Protein AF-A0A963AQR8-F1 (afdb_monomer)

Structure (mmCIF, N/CA/C/O backbone):
data_AF-A0A963AQR8-F1
#
_entry.id   AF-A0A963AQR8-F1
#
loop_
_atom_site.group_PDB
_atom_site.id
_atom_sit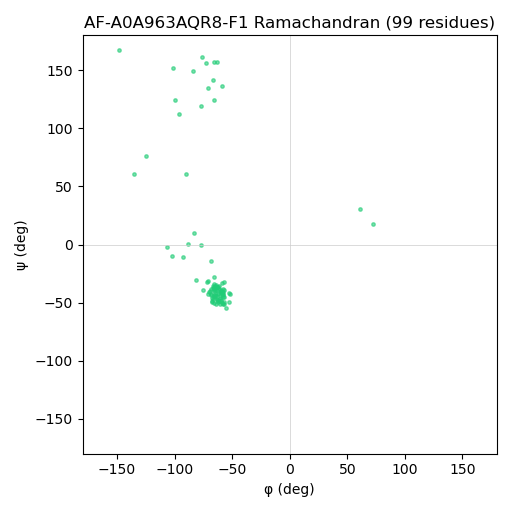e.type_symbol
_atom_site.label_atom_id
_atom_site.label_alt_id
_atom_site.label_comp_id
_atom_site.label_asym_id
_atom_site.label_entity_id
_atom_site.label_seq_id
_atom_site.pdbx_PDB_ins_code
_atom_site.Cartn_x
_atom_site.Cartn_y
_atom_site.Cartn_z
_atom_site.occupancy
_atom_site.B_iso_or_equiv
_atom_site.auth_seq_id
_atom_site.auth_comp_id
_atom_site.auth_asym_id
_atom_site.auth_atom_id
_atom_site.pdbx_PDB_model_num
ATOM 1 N N . MET A 1 1 ? 18.994 -6.536 -18.836 1.00 86.25 1 MET A N 1
ATOM 2 C CA . MET A 1 1 ? 18.210 -6.632 -20.088 1.00 86.25 1 MET A CA 1
ATOM 3 C C . MET A 1 1 ? 17.370 -5.377 -20.177 1.00 86.25 1 MET A C 1
ATOM 5 O O . MET A 1 1 ? 16.521 -5.208 -19.320 1.00 86.25 1 MET A O 1
ATOM 9 N N . LYS A 1 2 ? 17.569 -4.501 -21.164 1.00 93.69 2 LYS A N 1
ATOM 10 C CA . LYS A 1 2 ? 16.840 -3.225 -21.206 1.00 93.69 2 LYS A CA 1
ATOM 11 C C . LYS A 1 2 ? 15.330 -3.418 -21.415 1.00 93.69 2 LYS A C 1
ATOM 13 O O . LYS A 1 2 ? 14.918 -4.057 -22.383 1.00 93.69 2 LYS A O 1
ATOM 18 N N . GLY A 1 3 ? 14.520 -2.867 -20.510 1.00 93.75 3 GLY A N 1
ATOM 19 C CA . GLY A 1 3 ? 13.057 -2.929 -20.573 1.00 93.75 3 GLY A CA 1
ATOM 20 C C . GLY A 1 3 ? 12.431 -2.048 -21.658 1.00 93.75 3 GLY A C 1
ATOM 21 O O . GLY A 1 3 ? 13.003 -1.047 -22.089 1.00 93.75 3 GLY A O 1
ATOM 22 N N . SER A 1 4 ? 11.218 -2.414 -22.082 1.00 97.31 4 SER A N 1
ATOM 23 C CA . SER A 1 4 ? 10.384 -1.573 -22.948 1.00 97.31 4 SER A CA 1
ATOM 24 C C . SER A 1 4 ? 9.859 -0.361 -22.167 1.00 97.31 4 SER A C 1
ATOM 26 O O . SER A 1 4 ? 9.331 -0.565 -21.071 1.00 97.31 4 SER A O 1
ATOM 28 N N . PRO A 1 5 ? 9.907 0.868 -22.721 1.00 97.00 5 PRO A N 1
ATOM 29 C CA . PRO A 1 5 ? 9.395 2.062 -22.047 1.00 97.00 5 PRO A CA 1
ATOM 30 C C . PRO A 1 5 ? 7.952 1.915 -21.549 1.00 97.00 5 PRO A C 1
ATOM 32 O O . PRO A 1 5 ? 7.671 2.246 -20.406 1.00 97.00 5 PRO A O 1
ATOM 35 N N . ARG A 1 6 ? 7.066 1.321 -22.361 1.00 97.00 6 ARG A N 1
ATOM 36 C CA . ARG A 1 6 ? 5.656 1.101 -21.996 1.00 97.00 6 ARG A CA 1
ATOM 37 C C . ARG A 1 6 ? 5.493 0.160 -20.799 1.00 97.00 6 ARG A C 1
ATOM 39 O O . ARG A 1 6 ? 4.600 0.346 -19.985 1.00 97.00 6 ARG A O 1
ATOM 46 N N . VAL A 1 7 ? 6.342 -0.865 -20.700 1.00 96.88 7 VAL A N 1
ATOM 47 C CA . VAL A 1 7 ? 6.315 -1.802 -19.5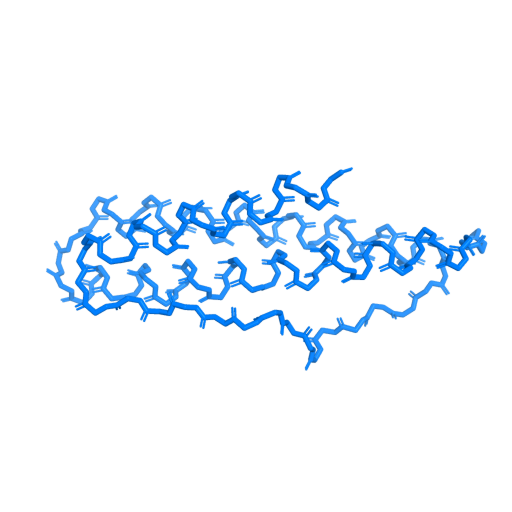66 1.00 96.88 7 VAL A CA 1
ATOM 48 C C . VAL A 1 7 ? 6.830 -1.111 -18.309 1.00 96.88 7 VAL A C 1
ATOM 50 O O . VAL A 1 7 ? 6.239 -1.264 -17.250 1.00 96.88 7 VAL A O 1
ATOM 53 N N . LEU A 1 8 ? 7.906 -0.329 -18.425 1.00 97.88 8 LEU A N 1
ATOM 54 C CA . LEU A 1 8 ? 8.481 0.406 -17.297 1.00 97.88 8 LEU A CA 1
ATOM 55 C C . LEU A 1 8 ? 7.527 1.469 -16.744 1.00 97.88 8 LEU A C 1
ATOM 57 O O . LEU A 1 8 ? 7.429 1.609 -15.532 1.00 97.88 8 LEU A O 1
ATOM 61 N N . GLU A 1 9 ? 6.804 2.173 -17.615 1.00 96.69 9 GLU A N 1
ATOM 62 C CA . GLU A 1 9 ? 5.760 3.124 -17.216 1.00 96.69 9 GLU A CA 1
ATOM 63 C C . GLU A 1 9 ? 4.650 2.433 -16.418 1.00 96.69 9 GLU A C 1
ATOM 65 O O . GLU A 1 9 ? 4.240 2.915 -15.366 1.00 96.69 9 GLU A O 1
ATOM 70 N N . HIS A 1 10 ? 4.209 1.263 -16.878 1.00 96.75 10 HIS A N 1
ATOM 71 C CA . HIS A 1 10 ? 3.175 0.501 -16.192 1.00 96.75 10 HIS A CA 1
ATOM 72 C C . HIS A 1 10 ? 3.653 -0.063 -14.845 1.00 96.75 10 HIS A C 1
ATOM 74 O O . HIS A 1 10 ? 2.949 0.062 -13.850 1.00 96.75 10 HIS A O 1
ATOM 80 N N . LEU A 1 11 ? 4.878 -0.597 -14.779 1.00 97.25 11 LEU A N 1
ATOM 81 C CA . LEU A 1 11 ? 5.483 -1.049 -13.520 1.00 97.25 11 LEU A CA 1
ATOM 82 C C . LEU A 1 11 ? 5.650 0.096 -12.517 1.00 97.25 11 LEU A C 1
ATOM 84 O O . LEU A 1 11 ? 5.438 -0.109 -11.329 1.00 97.25 11 LEU A O 1
ATOM 88 N N . GLN A 1 12 ? 6.006 1.296 -12.983 1.00 97.44 12 GLN A N 1
ATOM 89 C CA . GLN A 1 12 ? 6.087 2.472 -12.120 1.00 97.44 12 GLN A CA 1
ATOM 90 C C . GLN A 1 12 ? 4.708 2.878 -11.591 1.00 97.44 12 GLN A C 1
ATOM 92 O O . GLN A 1 12 ? 4.606 3.259 -10.430 1.00 97.44 12 GLN A O 1
ATOM 97 N N . LYS A 1 13 ? 3.656 2.783 -12.415 1.00 95.88 13 LYS A N 1
ATOM 98 C CA . LYS A 1 13 ? 2.282 3.036 -11.965 1.00 95.88 13 LYS A CA 1
ATOM 99 C C . LYS A 1 13 ? 1.866 2.039 -10.881 1.00 95.88 13 LYS A C 1
ATOM 101 O O . LYS A 1 13 ? 1.420 2.468 -9.828 1.00 95.88 13 LYS A O 1
ATOM 106 N N . LEU A 1 14 ? 2.076 0.742 -11.111 1.00 96.31 14 LEU A N 1
ATOM 107 C CA . LEU A 1 14 ? 1.790 -0.286 -10.106 1.00 96.31 14 LEU A CA 1
ATOM 108 C C . LEU A 1 14 ? 2.586 -0.035 -8.819 1.00 96.31 14 LEU A C 1
ATOM 110 O O . LEU A 1 14 ? 2.018 -0.063 -7.740 1.00 96.31 14 LEU A O 1
ATOM 114 N N . LEU A 1 15 ? 3.870 0.324 -8.927 1.00 97.38 15 LEU A N 1
ATOM 115 C CA . LEU A 1 15 ? 4.695 0.635 -7.758 1.00 97.38 15 LEU A CA 1
ATOM 116 C C . LEU A 1 15 ? 4.137 1.815 -6.950 1.00 97.38 15 LEU A C 1
ATOM 118 O O . LEU A 1 15 ? 4.170 1.777 -5.726 1.00 97.38 15 LEU A O 1
ATOM 122 N N . ASN A 1 16 ? 3.630 2.857 -7.610 1.00 96.06 16 ASN A N 1
ATOM 123 C CA . ASN A 1 16 ? 3.014 3.984 -6.909 1.00 96.06 16 ASN A CA 1
ATOM 124 C C . ASN A 1 16 ? 1.749 3.561 -6.151 1.00 96.06 16 ASN A C 1
ATOM 126 O O . ASN A 1 16 ? 1.538 4.059 -5.044 1.00 96.06 16 ASN A O 1
ATOM 130 N N . ASN A 1 17 ? 0.958 2.647 -6.726 1.00 95.06 17 ASN A N 1
ATOM 131 C CA . ASN A 1 17 ? -0.227 2.091 -6.080 1.00 95.06 17 ASN A CA 1
ATOM 132 C C . ASN A 1 17 ? 0.152 1.298 -4.821 1.00 95.06 17 ASN A C 1
ATOM 134 O O . ASN A 1 17 ? -0.366 1.619 -3.756 1.00 95.06 17 ASN A O 1
ATOM 138 N N . GLU A 1 18 ? 1.108 0.360 -4.901 1.00 95.88 18 GLU A N 1
ATOM 139 C CA . GLU A 1 18 ? 1.469 -0.471 -3.732 1.00 95.88 18 GLU A CA 1
ATOM 140 C C . GLU A 1 18 ? 2.074 0.375 -2.605 1.00 95.88 18 GLU A C 1
ATOM 142 O O . GLU A 1 18 ? 1.834 0.137 -1.424 1.00 95.88 18 GLU A O 1
ATOM 147 N N . LEU A 1 19 ? 2.851 1.412 -2.947 1.00 96.62 19 LEU A N 1
ATOM 148 C CA . LEU A 1 19 ? 3.380 2.342 -1.946 1.00 96.62 19 LEU A CA 1
ATOM 149 C C . LEU A 1 19 ? 2.264 3.140 -1.262 1.00 96.62 19 LEU A C 1
ATOM 151 O O . LEU A 1 19 ? 2.333 3.348 -0.051 1.00 96.62 19 LEU A O 1
ATOM 155 N N . ALA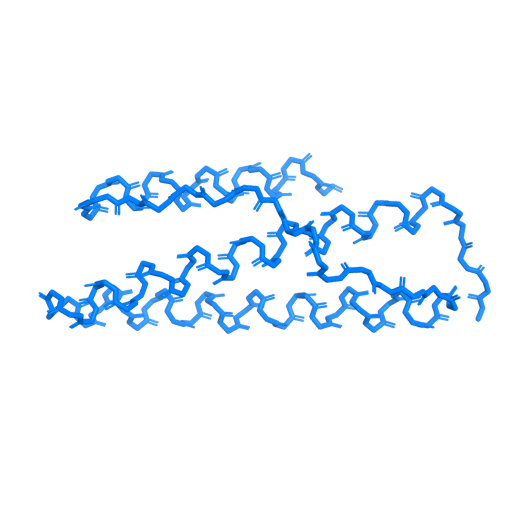 A 1 20 ? 1.253 3.575 -2.017 1.00 95.44 20 ALA A N 1
ATOM 156 C CA . ALA A 1 20 ? 0.099 4.272 -1.463 1.00 95.44 20 ALA A CA 1
ATOM 157 C C . ALA A 1 20 ? -0.752 3.343 -0.583 1.00 95.44 20 ALA A C 1
ATOM 159 O O . ALA A 1 20 ? -1.077 3.712 0.546 1.00 95.44 20 ALA A O 1
ATOM 160 N N . ALA A 1 21 ? -1.041 2.126 -1.051 1.00 96.12 21 ALA A N 1
ATOM 161 C CA . ALA A 1 21 ? -1.765 1.104 -0.299 1.00 96.12 21 ALA A CA 1
ATOM 162 C C . ALA A 1 21 ? -1.053 0.780 1.021 1.00 96.12 21 ALA A C 1
ATOM 164 O O . ALA A 1 21 ? -1.641 0.921 2.094 1.00 96.12 21 ALA A O 1
ATOM 165 N N . ARG A 1 22 ? 0.255 0.489 0.966 1.00 97.19 22 ARG A N 1
ATOM 166 C CA . ARG A 1 22 ? 1.091 0.257 2.151 1.00 97.19 22 ARG A CA 1
ATOM 167 C C . ARG A 1 22 ? 0.995 1.401 3.157 1.00 97.19 22 ARG A C 1
ATOM 169 O O . ARG A 1 22 ? 0.833 1.157 4.352 1.00 97.19 22 ARG A O 1
ATOM 176 N N . ASP A 1 23 ? 1.146 2.644 2.704 1.00 97.00 23 ASP A N 1
ATOM 177 C CA . ASP A 1 23 ? 1.178 3.803 3.600 1.00 97.00 23 ASP A CA 1
ATOM 178 C C . ASP A 1 23 ? -0.212 4.112 4.187 1.00 97.00 23 ASP A C 1
ATOM 180 O O . ASP A 1 23 ? -0.306 4.522 5.348 1.00 97.00 23 ASP A O 1
ATOM 184 N N . GLN A 1 24 ? -1.293 3.853 3.441 1.00 98.06 24 GLN A N 1
ATOM 185 C CA . GLN A 1 24 ? -2.661 3.942 3.957 1.00 98.06 24 GLN A CA 1
ATOM 186 C C . GLN A 1 24 ? -2.941 2.853 5.001 1.00 98.06 24 GLN A C 1
ATOM 188 O O . GLN A 1 24 ? -3.388 3.173 6.106 1.00 98.06 24 GLN A O 1
ATOM 193 N N . TYR A 1 25 ? -2.598 1.596 4.705 1.00 98.25 25 TYR A N 1
ATOM 194 C CA . TYR A 1 25 ? -2.726 0.486 5.650 1.00 98.25 25 TYR A CA 1
ATOM 195 C C . TYR A 1 25 ? -1.910 0.715 6.915 1.00 98.25 25 TYR A C 1
ATOM 197 O O . TYR A 1 25 ? -2.403 0.471 8.015 1.00 98.25 25 TYR A O 1
ATOM 205 N N . PHE A 1 26 ? -0.707 1.278 6.789 1.00 98.38 26 PHE A N 1
ATOM 206 C CA . PHE A 1 26 ? 0.098 1.669 7.939 1.00 98.38 26 PHE A CA 1
ATOM 207 C C . PHE A 1 26 ? -0.610 2.706 8.821 1.00 98.38 26 PHE A C 1
ATOM 209 O O . PHE A 1 26 ? -0.679 2.535 10.040 1.00 98.38 26 PHE A O 1
ATOM 216 N N . ALA A 1 27 ? -1.172 3.759 8.221 1.00 98.44 27 ALA A N 1
ATOM 217 C CA . ALA A 1 27 ? -1.896 4.785 8.965 1.00 98.44 27 ALA A CA 1
ATOM 218 C C . ALA A 1 27 ? -3.119 4.204 9.696 1.00 98.44 27 ALA A C 1
ATOM 220 O O . ALA A 1 27 ? -3.287 4.437 10.895 1.00 98.44 27 ALA A O 1
ATOM 221 N N . HIS A 1 28 ? -3.947 3.413 9.008 1.00 98.69 28 HIS A N 1
ATOM 222 C CA . HIS A 1 28 ? -5.130 2.790 9.608 1.00 98.69 28 HIS A CA 1
ATOM 223 C C . HIS A 1 28 ? -4.769 1.767 10.693 1.00 98.69 28 HIS A C 1
ATOM 225 O O . HIS A 1 28 ? -5.405 1.758 11.749 1.00 98.69 28 HIS A O 1
ATOM 231 N N . ALA A 1 29 ? -3.720 0.961 10.494 1.00 98.62 29 ALA A N 1
ATOM 232 C CA . ALA A 1 29 ? -3.231 0.020 11.499 1.00 98.62 29 ALA A CA 1
ATOM 233 C C . ALA A 1 29 ? -2.863 0.739 12.807 1.00 98.62 29 ALA A C 1
ATOM 235 O O . ALA A 1 29 ? -3.361 0.372 13.875 1.00 98.62 29 ALA A O 1
ATOM 236 N N . GLU A 1 30 ? -2.050 1.798 12.745 1.00 98.69 30 GLU A N 1
ATOM 237 C CA . GLU A 1 30 ? -1.641 2.536 13.947 1.00 98.69 30 GLU A CA 1
ATOM 238 C C . GLU A 1 30 ? -2.821 3.250 14.623 1.00 98.69 30 GLU A C 1
ATOM 240 O O . GLU A 1 30 ? -2.901 3.277 15.853 1.00 98.69 30 GLU A O 1
ATOM 245 N N . MET A 1 31 ? -3.797 3.744 13.854 1.00 98.69 31 MET A N 1
ATOM 246 C CA . MET A 1 31 ? -5.036 4.289 14.420 1.00 98.69 31 MET A CA 1
ATOM 247 C C . MET A 1 31 ? -5.858 3.211 15.139 1.00 98.69 31 MET A C 1
ATOM 249 O O . MET A 1 31 ? -6.322 3.431 16.258 1.00 98.69 31 MET A O 1
ATOM 253 N N . TYR A 1 32 ? -5.995 2.014 14.563 1.00 98.75 32 TYR A N 1
ATOM 254 C CA . TYR A 1 32 ? -6.654 0.892 15.235 1.00 98.75 32 TYR A CA 1
ATOM 255 C C . TYR A 1 32 ? -5.925 0.460 16.502 1.00 98.75 32 TYR A C 1
ATOM 257 O O . TYR A 1 32 ? -6.575 0.117 17.493 1.00 98.75 32 TYR A O 1
ATOM 265 N N . ARG A 1 33 ? -4.592 0.500 16.496 1.00 98.69 33 ARG A N 1
ATOM 266 C CA . ARG A 1 33 ? -3.777 0.204 17.671 1.00 98.69 33 ARG A CA 1
ATOM 267 C C . ARG A 1 33 ? -4.020 1.209 18.793 1.00 98.69 33 ARG A C 1
ATOM 269 O O . ARG A 1 33 ? -4.253 0.788 19.926 1.00 98.69 33 ARG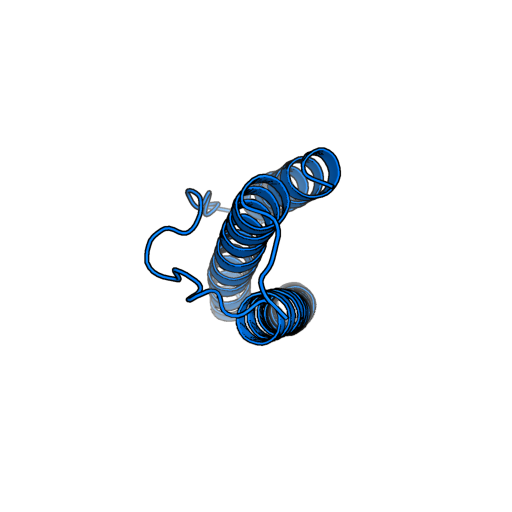 A O 1
ATOM 276 N N . ASP A 1 34 ? -4.011 2.503 18.475 1.00 98.75 34 ASP A N 1
ATOM 277 C CA . ASP A 1 34 ? -4.307 3.589 19.418 1.00 98.75 34 ASP A CA 1
ATOM 278 C C . ASP A 1 34 ? -5.722 3.461 20.006 1.00 98.75 34 ASP A C 1
ATOM 280 O O . ASP A 1 34 ? -5.925 3.591 21.213 1.00 98.75 34 ASP A O 1
ATOM 284 N N . TRP A 1 35 ? -6.699 3.077 19.180 1.00 98.69 35 TRP A N 1
ATOM 285 C CA . TRP A 1 35 ? -8.086 2.862 19.609 1.00 98.69 35 TRP A CA 1
ATOM 286 C C . TRP A 1 35 ? -8.317 1.537 20.355 1.00 98.69 35 TRP A C 1
ATOM 288 O O . TRP A 1 35 ? -9.446 1.244 20.757 1.00 98.69 35 TRP A O 1
ATOM 298 N N . GLY A 1 36 ? -7.279 0.714 20.544 1.00 98.69 36 GLY A N 1
ATOM 299 C CA . GLY A 1 36 ? -7.371 -0.583 21.222 1.00 98.69 36 GLY A CA 1
ATOM 300 C C . GLY A 1 36 ? -8.077 -1.679 20.410 1.00 98.69 36 GLY A C 1
ATOM 301 O O . GLY A 1 36 ? -8.490 -2.699 20.965 1.00 98.69 36 GLY A O 1
ATOM 302 N N . LEU A 1 37 ? -8.219 -1.499 19.095 1.00 98.75 37 LEU A N 1
ATOM 303 C CA . LEU A 1 37 ? -8.860 -2.434 18.167 1.00 98.75 37 LEU A CA 1
ATOM 304 C C . LEU A 1 37 ? 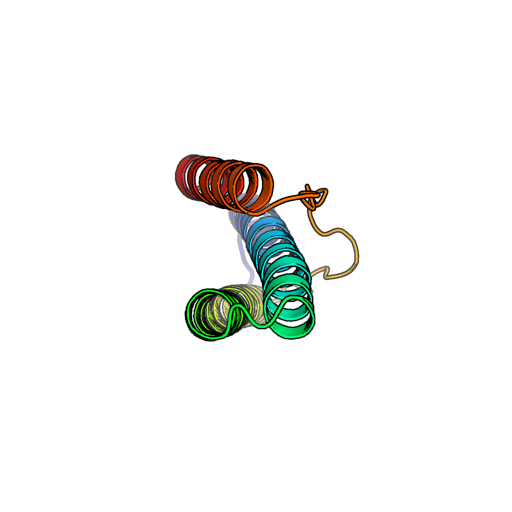-7.841 -3.432 17.591 1.00 98.75 37 LEU A C 1
ATOM 306 O O . LEU A 1 37 ? -7.645 -3.524 16.380 1.00 98.75 37 LEU A O 1
ATOM 310 N N . PHE A 1 38 ? -7.203 -4.218 18.462 1.00 98.50 38 PHE A N 1
ATOM 311 C CA . PHE A 1 38 ? -6.035 -5.039 18.105 1.00 98.50 38 PHE A CA 1
ATOM 312 C C . PHE A 1 38 ? -6.254 -6.039 16.963 1.00 98.50 38 PHE A C 1
ATOM 314 O O . PHE A 1 38 ? -5.344 -6.257 16.178 1.00 98.50 38 PHE A O 1
ATOM 321 N N . LYS A 1 39 ? -7.460 -6.599 16.808 1.00 98.56 39 LYS A N 1
ATOM 322 C CA . LYS A 1 39 ? -7.752 -7.509 15.685 1.00 98.56 39 LYS A CA 1
ATOM 323 C C . LYS A 1 39 ? -7.720 -6.813 14.323 1.00 98.56 39 LYS A C 1
ATOM 325 O O . LYS A 1 39 ? -7.342 -7.431 13.337 1.00 98.56 39 LYS A O 1
ATOM 330 N N . LEU A 1 40 ? -8.164 -5.555 14.263 1.00 98.50 40 LEU A N 1
ATOM 331 C CA . LEU A 1 40 ? -8.107 -4.767 13.032 1.00 98.50 40 LEU A CA 1
ATOM 332 C C . LEU A 1 40 ? -6.675 -4.309 12.761 1.00 98.50 40 LEU A C 1
ATOM 334 O O . LEU A 1 40 ? -6.228 -4.384 11.624 1.00 98.50 40 LEU A O 1
ATOM 338 N N . PHE A 1 41 ? -5.946 -3.922 13.812 1.00 98.69 41 PHE A N 1
ATOM 339 C CA . PHE A 1 41 ? -4.513 -3.644 13.726 1.00 98.69 41 PHE A CA 1
ATOM 340 C C . PHE A 1 41 ? -3.738 -4.836 13.146 1.00 98.69 41 PHE A C 1
ATOM 342 O O . PHE A 1 41 ? -3.071 -4.668 12.138 1.00 98.69 41 PHE A O 1
ATOM 349 N N . GLU A 1 42 ? -3.873 -6.037 13.719 1.00 98.62 42 GLU A N 1
ATOM 350 C CA . GLU A 1 42 ? -3.169 -7.241 13.243 1.00 98.62 42 GLU A CA 1
ATOM 351 C C . GLU A 1 42 ? -3.468 -7.532 11.767 1.00 98.62 42 GLU A C 1
ATOM 353 O O . GLU A 1 42 ? -2.578 -7.907 11.009 1.00 98.62 42 GLU A O 1
ATOM 358 N N . ARG A 1 43 ? -4.724 -7.334 11.346 1.00 97.94 43 ARG A N 1
ATOM 359 C CA . ARG A 1 43 ? -5.146 -7.552 9.961 1.00 97.94 43 ARG A CA 1
ATOM 360 C C . ARG A 1 43 ? -4.496 -6.568 8.987 1.00 97.94 43 ARG A C 1
ATOM 362 O O . ARG A 1 43 ? -4.086 -7.000 7.917 1.00 97.94 43 ARG A O 1
ATOM 369 N N . LEU A 1 44 ? -4.456 -5.284 9.338 1.00 97.38 44 LEU A N 1
ATOM 370 C CA . LEU A 1 44 ? -3.945 -4.209 8.480 1.00 97.38 44 LEU A CA 1
ATOM 371 C C . LEU A 1 44 ? -2.418 -4.113 8.511 1.00 97.38 44 LEU A C 1
ATOM 373 O O . LEU A 1 44 ? -1.811 -3.760 7.507 1.00 97.38 44 LEU A O 1
ATOM 377 N N . ASP A 1 45 ? -1.785 -4.460 9.631 1.00 98.06 45 ASP A N 1
ATOM 378 C CA . ASP A 1 45 ? -0.326 -4.560 9.696 1.00 98.06 45 ASP A CA 1
ATOM 379 C C . ASP A 1 45 ? 0.183 -5.707 8.810 1.00 98.06 45 ASP A C 1
ATOM 381 O O . ASP A 1 45 ? 1.185 -5.540 8.124 1.00 98.06 45 ASP A O 1
ATOM 385 N N . HIS A 1 46 ? -0.559 -6.820 8.729 1.00 98.19 46 HIS A N 1
ATOM 386 C CA . HIS A 1 46 ? -0.281 -7.886 7.761 1.00 98.19 46 HIS A CA 1
ATOM 387 C C . HIS A 1 46 ? -0.410 -7.410 6.306 1.00 98.19 46 HIS A C 1
ATOM 389 O O . HIS A 1 46 ? 0.506 -7.628 5.523 1.00 98.19 46 HIS A O 1
ATOM 395 N N . GLU A 1 47 ? -1.490 -6.704 5.949 1.00 97.12 47 GLU A N 1
ATOM 396 C CA . GLU A 1 47 ? -1.645 -6.137 4.593 1.00 97.12 47 GLU A CA 1
ATOM 397 C C . GLU A 1 47 ? -0.517 -5.158 4.251 1.00 97.12 47 GLU A C 1
ATOM 399 O O . GLU A 1 47 ? 0.060 -5.196 3.170 1.00 97.12 47 GLU A O 1
ATOM 404 N N . ARG A 1 48 ? -0.111 -4.310 5.203 1.00 97.25 48 ARG A N 1
ATOM 405 C CA . ARG A 1 48 ? 1.047 -3.423 5.030 1.00 97.25 48 ARG A CA 1
ATOM 406 C C . ARG A 1 48 ? 2.330 -4.212 4.726 1.00 97.25 48 ARG A C 1
ATOM 408 O O . ARG A 1 48 ? 3.182 -3.735 3.968 1.00 97.25 48 ARG A O 1
ATOM 415 N N . GLU A 1 49 ? 2.525 -5.367 5.356 1.00 98.25 49 GLU A N 1
ATOM 416 C CA . GLU A 1 49 ? 3.660 -6.250 5.068 1.00 98.25 49 GLU A CA 1
ATOM 417 C C . GLU A 1 49 ? 3.561 -6.843 3.660 1.00 98.25 49 GLU A C 1
ATOM 419 O O . GLU A 1 49 ? 4.530 -6.730 2.908 1.00 98.25 49 GLU A O 1
ATOM 424 N N . GLU A 1 50 ? 2.394 -7.358 3.268 1.00 97.56 50 GLU A N 1
ATOM 425 C CA . GLU A 1 50 ? 2.142 -7.898 1.924 1.00 97.56 50 GLU A CA 1
ATOM 426 C C . GLU A 1 50 ? 2.389 -6.840 0.833 1.00 97.56 50 GLU A C 1
ATOM 428 O O . GLU A 1 50 ? 3.158 -7.082 -0.100 1.00 97.56 50 GLU A O 1
ATOM 433 N N . GLU A 1 51 ? 1.901 -5.608 1.007 1.00 96.75 51 GLU A N 1
ATOM 434 C CA . GLU A 1 51 ? 2.159 -4.526 0.046 1.00 96.75 51 GLU A CA 1
ATOM 435 C C . GLU A 1 51 ? 3.630 -4.103 -0.020 1.00 96.75 51 GLU A C 1
ATOM 437 O O . GLU A 1 51 ? 4.149 -3.680 -1.062 1.00 96.75 51 GLU A O 1
ATOM 442 N N . THR A 1 52 ? 4.367 -4.271 1.079 1.00 97.94 52 THR A N 1
ATOM 443 C CA . THR A 1 52 ? 5.821 -4.074 1.067 1.00 97.94 52 THR A CA 1
ATOM 444 C C . THR A 1 52 ? 6.512 -5.141 0.212 1.00 97.94 52 THR A C 1
ATOM 446 O O . THR A 1 52 ? 7.469 -4.828 -0.506 1.00 97.94 52 THR A O 1
ATOM 449 N N . GLU A 1 53 ? 6.029 -6.385 0.243 1.00 98.38 53 GLU A N 1
ATOM 450 C CA . GLU A 1 53 ? 6.531 -7.474 -0.597 1.00 98.38 53 GLU A CA 1
ATOM 451 C C . GLU A 1 53 ? 6.183 -7.267 -2.080 1.00 98.38 53 GLU A C 1
ATOM 453 O O . GLU A 1 53 ? 7.051 -7.460 -2.943 1.00 98.38 53 GLU A O 1
ATOM 458 N N . HIS A 1 54 ? 4.973 -6.792 -2.392 1.00 97.12 54 HIS A N 1
ATOM 459 C CA . HIS A 1 54 ? 4.567 -6.427 -3.754 1.00 97.12 54 HIS A CA 1
ATOM 460 C C . HIS A 1 54 ? 5.445 -5.307 -4.327 1.00 97.12 54 HIS A C 1
ATOM 462 O O . HIS A 1 54 ? 6.063 -5.464 -5.391 1.00 97.12 54 HIS A O 1
ATOM 468 N N . ALA A 1 55 ? 5.610 -4.209 -3.581 1.00 97.81 55 ALA A N 1
ATOM 469 C CA . ALA A 1 55 ? 6.490 -3.108 -3.964 1.00 97.81 55 ALA A CA 1
ATOM 470 C C . ALA A 1 55 ? 7.938 -3.586 -4.170 1.00 97.81 55 ALA A C 1
ATOM 472 O O . ALA A 1 55 ? 8.604 -3.194 -5.137 1.00 97.81 55 ALA A O 1
ATOM 473 N N . GLN A 1 56 ? 8.430 -4.481 -3.305 1.00 98.50 56 GLN A N 1
ATOM 474 C CA . GLN A 1 56 ? 9.751 -5.088 -3.455 1.00 98.50 56 GLN A CA 1
ATOM 475 C C . GLN A 1 56 ? 9.872 -5.867 -4.774 1.00 98.50 56 GLN A C 1
ATOM 477 O O . GLN A 1 56 ? 10.874 -5.713 -5.481 1.00 98.50 56 GLN A O 1
ATOM 482 N N . ALA A 1 57 ? 8.877 -6.683 -5.128 1.00 98.44 57 ALA A N 1
ATOM 483 C CA . ALA A 1 57 ? 8.882 -7.458 -6.367 1.00 98.44 57 ALA A CA 1
ATOM 484 C C . ALA A 1 57 ? 8.903 -6.552 -7.612 1.00 98.44 57 ALA A C 1
ATOM 486 O O . ALA A 1 57 ? 9.679 -6.788 -8.548 1.00 98.44 57 ALA A O 1
ATOM 487 N N . LEU A 1 58 ? 8.119 -5.470 -7.602 1.00 98.12 58 LEU A N 1
ATOM 488 C CA . LEU A 1 58 ? 8.092 -4.471 -8.674 1.00 98.12 58 LEU A CA 1
ATOM 489 C C . LEU A 1 58 ? 9.440 -3.755 -8.817 1.00 98.12 58 LEU A C 1
ATOM 491 O O . LEU A 1 58 ? 9.990 -3.689 -9.921 1.00 98.12 58 LEU A O 1
ATOM 495 N N . ILE A 1 59 ? 10.031 -3.300 -7.708 1.00 98.44 59 ILE A N 1
ATOM 496 C CA . ILE A 1 59 ? 11.361 -2.673 -7.685 1.00 98.44 59 ILE A CA 1
ATOM 497 C C . ILE A 1 59 ? 12.411 -3.621 -8.267 1.00 98.44 59 ILE A C 1
ATOM 499 O O . ILE A 1 59 ? 13.166 -3.238 -9.164 1.00 98.44 59 ILE A O 1
ATOM 503 N N . GLN A 1 60 ? 12.444 -4.875 -7.809 1.00 98.50 60 GLN A N 1
ATOM 504 C CA . GLN A 1 60 ? 13.380 -5.881 -8.316 1.00 98.50 60 GLN A CA 1
ATOM 505 C C . GLN A 1 60 ? 13.204 -6.096 -9.822 1.00 98.50 60 GLN A C 1
ATOM 507 O O . GLN A 1 60 ? 14.192 -6.187 -10.561 1.00 98.50 60 GLN A O 1
ATOM 512 N N . ARG A 1 61 ? 11.956 -6.119 -10.306 1.00 98.38 61 ARG A N 1
ATOM 513 C CA . ARG A 1 61 ? 11.668 -6.257 -11.733 1.00 98.38 61 ARG A CA 1
ATOM 514 C C . ARG A 1 61 ? 12.150 -5.055 -12.539 1.00 98.38 61 ARG A C 1
ATOM 516 O O . ARG A 1 61 ? 12.747 -5.251 -13.598 1.00 98.38 61 ARG A O 1
ATOM 523 N N . MET A 1 62 ? 11.931 -3.836 -12.059 1.00 98.25 62 MET A N 1
ATOM 524 C CA . MET A 1 62 ? 12.397 -2.613 -12.720 1.00 98.25 62 MET A CA 1
ATOM 525 C C . MET A 1 62 ? 13.928 -2.552 -12.779 1.00 98.25 62 MET A C 1
ATOM 527 O O . MET A 1 62 ? 14.485 -2.288 -13.845 1.00 98.25 62 MET A O 1
ATOM 531 N N . LEU A 1 63 ? 14.611 -2.892 -11.681 1.00 98.31 63 LEU A N 1
ATOM 532 C CA . LEU A 1 63 ? 16.075 -2.948 -11.620 1.00 98.31 63 LEU A CA 1
ATOM 533 C C . LEU A 1 63 ? 16.649 -3.991 -12.589 1.00 98.31 63 LEU A C 1
ATOM 535 O O . LEU A 1 63 ? 17.604 -3.708 -13.312 1.00 98.31 63 LEU A O 1
ATOM 539 N N . PHE A 1 64 ? 16.039 -5.178 -12.671 1.00 98.25 64 PHE A N 1
ATOM 540 C CA . PHE A 1 64 ? 16.414 -6.203 -13.655 1.00 98.25 64 PHE A CA 1
ATOM 541 C C . PHE A 1 64 ? 16.281 -5.705 -15.106 1.00 98.25 64 PHE A C 1
ATOM 543 O O . PHE A 1 64 ? 17.061 -6.090 -15.989 1.00 98.25 64 PHE A O 1
ATOM 550 N N . LEU A 1 65 ? 15.302 -4.828 -15.343 1.00 98.31 65 LEU A N 1
ATOM 551 C CA . LEU A 1 65 ? 15.058 -4.169 -16.621 1.00 98.31 65 LEU A CA 1
ATOM 552 C C . LEU A 1 65 ? 15.932 -2.921 -16.860 1.00 98.31 65 LEU A C 1
AT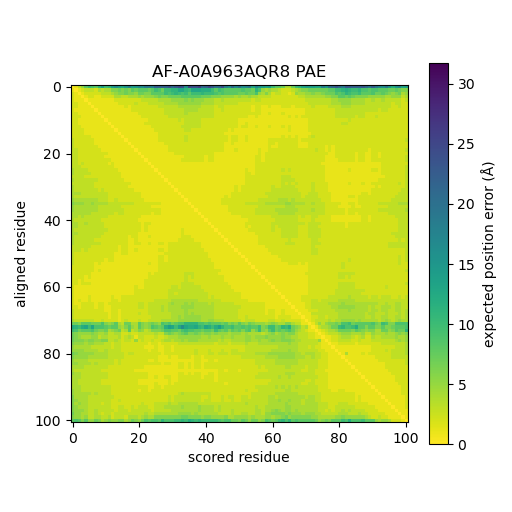OM 554 O O . LEU A 1 65 ? 15.717 -2.213 -17.848 1.00 98.31 65 LEU A O 1
ATOM 558 N N . GLU A 1 66 ? 16.931 -2.690 -15.999 1.00 97.50 66 GLU A N 1
ATOM 559 C CA . GLU A 1 66 ? 17.872 -1.560 -16.032 1.00 97.50 66 GLU A CA 1
ATOM 560 C C . GLU A 1 66 ? 17.185 -0.188 -15.899 1.00 97.50 66 GLU A C 1
ATOM 562 O O . GLU A 1 66 ? 17.661 0.814 -16.435 1.00 97.50 66 GLU A O 1
ATOM 567 N N . ALA A 1 67 ? 16.056 -0.138 -15.188 1.00 97.75 67 ALA A N 1
ATOM 568 C CA . ALA A 1 67 ? 15.363 1.096 -14.838 1.00 97.75 67 ALA A CA 1
ATOM 569 C C . ALA A 1 67 ? 15.638 1.501 -13.384 1.00 97.75 67 ALA A C 1
ATOM 571 O O . ALA A 1 67 ? 15.841 0.651 -12.518 1.00 97.75 67 ALA A O 1
ATOM 572 N N . THR A 1 68 ? 15.586 2.805 -13.114 1.00 97.19 68 THR A N 1
ATOM 573 C CA . THR A 1 68 ? 15.628 3.350 -11.752 1.00 97.19 68 THR A CA 1
ATOM 574 C C . THR A 1 68 ? 14.195 3.609 -11.281 1.00 97.19 68 THR A C 1
ATOM 576 O O . THR A 1 68 ? 13.552 4.495 -11.848 1.00 97.19 68 THR A O 1
ATOM 579 N N . PRO A 1 69 ? 13.673 2.864 -10.291 1.00 97.00 69 PRO A N 1
ATOM 580 C CA . PRO A 1 69 ? 12.342 3.111 -9.745 1.00 97.00 69 PRO A CA 1
ATOM 581 C C . PRO A 1 69 ? 12.290 4.452 -9.006 1.00 97.00 69 PRO A C 1
ATOM 583 O O . PRO A 1 69 ? 13.234 4.828 -8.307 1.00 97.00 69 PRO A O 1
ATOM 586 N N . ASN A 1 70 ? 11.175 5.162 -9.144 1.00 96.25 70 ASN A N 1
ATOM 587 C CA . ASN A 1 70 ? 10.884 6.377 -8.397 1.00 96.25 70 ASN A CA 1
ATOM 588 C C . ASN A 1 70 ? 9.956 6.054 -7.220 1.00 96.25 70 ASN A C 1
ATOM 590 O O . ASN A 1 70 ? 8.872 5.523 -7.422 1.00 96.25 70 ASN A O 1
ATOM 594 N N . LEU A 1 71 ? 10.378 6.401 -6.004 1.00 94.25 71 LEU A N 1
ATOM 595 C CA . LEU A 1 71 ? 9.606 6.200 -4.769 1.00 94.25 71 LEU A CA 1
ATOM 596 C C . LEU A 1 71 ? 9.022 7.510 -4.213 1.00 94.25 71 LEU A C 1
ATOM 598 O O . LEU A 1 71 ? 8.372 7.503 -3.176 1.00 94.25 71 LEU A O 1
ATOM 602 N N . GLY A 1 72 ? 9.296 8.651 -4.854 1.00 89.81 72 GLY A N 1
ATOM 603 C CA . GLY A 1 72 ? 8.931 9.979 -4.349 1.00 89.81 72 GLY A CA 1
ATOM 604 C C . GLY A 1 72 ? 7.541 10.466 -4.757 1.00 89.81 72 GLY A C 1
ATOM 605 O O . GLY A 1 72 ? 7.186 11.595 -4.430 1.00 89.81 72 GLY A O 1
ATOM 606 N N . THR A 1 73 ? 6.781 9.667 -5.505 1.00 85.62 73 THR A N 1
ATOM 607 C CA . THR A 1 73 ? 5.459 10.041 -6.030 1.00 85.62 73 THR A CA 1
ATOM 608 C C . THR A 1 73 ? 4.445 8.908 -5.844 1.00 85.62 73 THR A C 1
ATOM 610 O O . THR A 1 73 ? 3.970 8.382 -6.851 1.00 85.62 73 THR A O 1
ATOM 613 N N . PRO A 1 74 ? 4.154 8.479 -4.600 1.00 82.25 74 PRO A N 1
ATOM 614 C CA . PRO A 1 74 ? 3.037 7.572 -4.360 1.00 82.25 74 PRO A CA 1
ATOM 615 C C . PRO A 1 74 ? 1.715 8.248 -4.737 1.00 82.25 74 PRO A C 1
ATOM 617 O O . PRO A 1 74 ? 1.617 9.483 -4.759 1.00 82.25 74 PRO A O 1
ATOM 620 N N . ASP A 1 75 ? 0.709 7.432 -5.028 1.00 87.25 75 ASP A N 1
ATOM 621 C CA . ASP A 1 75 ? -0.642 7.926 -5.271 1.00 87.25 75 ASP A CA 1
ATOM 622 C C . ASP A 1 75 ? -1.249 8.544 -3.990 1.00 87.25 75 ASP A C 1
ATOM 624 O O . ASP A 1 75 ? -0.783 8.273 -2.876 1.00 87.25 75 ASP A O 1
ATOM 628 N N . PRO A 1 76 ? -2.245 9.445 -4.113 1.00 90.62 76 PRO A N 1
ATOM 629 C CA . PRO A 1 76 ? -2.839 10.111 -2.958 1.00 90.62 76 PRO A CA 1
ATOM 630 C C . PRO A 1 76 ? -3.451 9.122 -1.960 1.00 90.62 76 PRO A C 1
ATOM 632 O O . PRO A 1 76 ? -4.188 8.221 -2.345 1.00 90.62 76 PRO A O 1
ATOM 635 N N . LEU A 1 77 ? -3.204 9.354 -0.670 1.00 93.88 77 LEU A N 1
ATOM 636 C CA . LEU A 1 77 ? -3.788 8.571 0.421 1.00 93.88 77 LEU A CA 1
ATOM 637 C C . LEU A 1 77 ? -5.183 9.088 0.788 1.00 93.88 77 LEU A C 1
ATOM 639 O O . LEU A 1 77 ? -5.429 10.298 0.749 1.00 93.88 77 LEU A O 1
ATOM 643 N N . ASN A 1 78 ? -6.056 8.195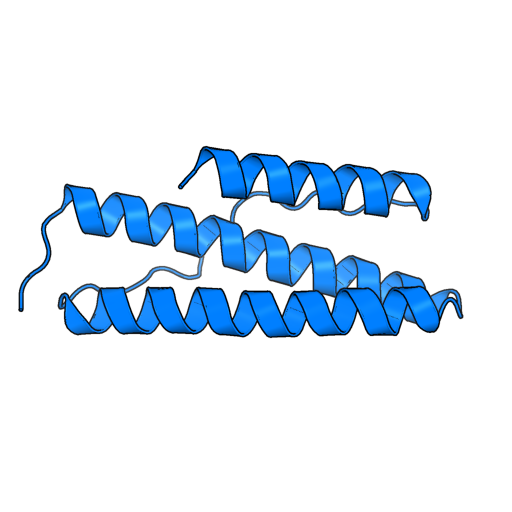 1.249 1.00 96.38 78 ASN A N 1
ATOM 644 C CA . ASN A 1 78 ? -7.379 8.531 1.765 1.00 96.38 78 ASN A CA 1
ATOM 645 C C . ASN A 1 78 ? -7.561 7.975 3.189 1.00 96.38 78 ASN A C 1
ATOM 647 O O . ASN A 1 78 ? -8.219 6.961 3.415 1.00 96.38 78 ASN A O 1
ATOM 651 N N . VAL A 1 79 ? -6.951 8.642 4.172 1.00 97.62 79 VAL A N 1
ATO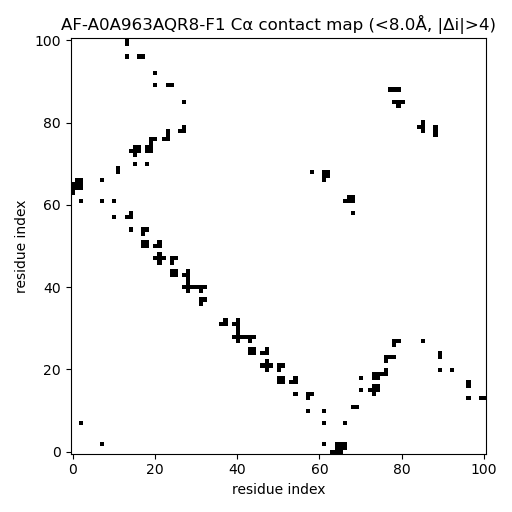M 652 C CA . VAL A 1 79 ? -6.983 8.193 5.573 1.00 97.62 79 VAL A CA 1
ATOM 653 C C . VAL A 1 79 ? -8.333 8.527 6.219 1.00 97.62 79 VAL A C 1
ATOM 655 O O . VAL A 1 79 ? -8.704 9.698 6.324 1.00 97.62 79 VAL A O 1
ATOM 658 N N . GLY A 1 80 ? -9.061 7.502 6.662 1.00 97.75 80 GLY A N 1
ATOM 659 C CA . GLY A 1 80 ? -10.379 7.630 7.289 1.00 97.75 80 GLY A CA 1
ATOM 660 C C . GLY A 1 80 ? -10.331 8.119 8.742 1.00 97.75 80 GLY A C 1
ATOM 661 O O . GLY A 1 80 ? -9.313 8.019 9.424 1.00 97.75 80 GLY A O 1
ATOM 662 N N . SER A 1 81 ? -11.458 8.627 9.251 1.00 97.88 81 SER A N 1
ATOM 663 C CA . SER A 1 81 ? -11.569 9.150 10.627 1.00 97.88 81 SER A CA 1
ATOM 664 C C . SER A 1 81 ? -12.265 8.200 11.608 1.00 97.88 81 SER A C 1
ATOM 666 O O . SER A 1 81 ? -12.262 8.427 12.819 1.00 97.88 81 SER A O 1
ATOM 668 N N . ASN A 1 82 ? -12.872 7.128 11.099 1.00 98.50 82 ASN A N 1
ATOM 669 C CA . ASN A 1 82 ? -13.535 6.083 11.873 1.00 98.50 82 ASN A CA 1
ATOM 670 C C . ASN A 1 82 ? -13.422 4.728 11.161 1.00 98.50 82 ASN A C 1
ATOM 672 O O . ASN A 1 82 ? -13.091 4.666 9.981 1.00 98.50 82 ASN A O 1
ATOM 676 N N . VAL A 1 83 ? -13.746 3.641 11.870 1.00 98.31 83 VAL A N 1
ATOM 677 C CA . VAL A 1 83 ? -13.597 2.263 11.363 1.00 98.31 83 VAL A CA 1
ATOM 678 C C . VAL A 1 83 ? -14.283 2.050 10.014 1.00 98.31 83 VAL A C 1
ATOM 680 O O . VAL A 1 83 ? -13.715 1.391 9.152 1.00 98.31 83 VAL A O 1
ATOM 683 N N . LYS A 1 84 ? -15.492 2.590 9.824 1.00 98.25 84 LYS A N 1
ATOM 684 C CA . LYS A 1 84 ? -16.249 2.387 8.588 1.00 98.25 84 LYS A CA 1
ATOM 685 C C . LYS A 1 84 ? -15.568 3.081 7.408 1.00 98.25 84 LYS A C 1
ATOM 687 O O . LYS A 1 84 ? -15.349 2.432 6.396 1.00 98.25 84 LYS A O 1
ATOM 692 N N . GLU A 1 85 ? -15.215 4.356 7.567 1.00 98.50 85 GLU A N 1
ATOM 693 C CA . GLU A 1 85 ? -14.511 5.120 6.527 1.00 98.50 85 GLU A CA 1
ATOM 694 C C . GLU A 1 85 ? -13.189 4.463 6.142 1.00 98.50 85 GLU A C 1
ATOM 696 O O . GLU A 1 85 ? -12.900 4.340 4.963 1.00 98.50 85 GLU A O 1
ATOM 701 N N . MET A 1 86 ? -12.410 3.997 7.122 1.00 98.56 86 MET A N 1
ATOM 702 C CA . MET A 1 86 ? -11.145 3.310 6.853 1.00 98.56 86 MET A CA 1
ATOM 703 C C . MET A 1 86 ? -11.354 2.070 5.984 1.00 98.56 86 MET A C 1
ATOM 705 O O . MET A 1 86 ? -10.732 1.960 4.939 1.00 98.56 86 MET A O 1
ATOM 709 N N . LEU A 1 87 ? -12.299 1.196 6.352 1.00 98.06 87 LEU A N 1
ATOM 710 C CA . LEU A 1 87 ? -12.603 -0.011 5.577 1.00 98.06 87 LEU A CA 1
ATOM 711 C C . LEU A 1 87 ? -13.135 0.298 4.168 1.00 98.06 87 LEU A C 1
ATOM 713 O O . LEU A 1 87 ? -12.837 -0.437 3.232 1.00 98.06 87 LEU A O 1
ATOM 717 N N . GLU A 1 88 ? -13.938 1.353 4.010 1.00 98.25 88 GLU A N 1
ATOM 718 C CA . GLU A 1 88 ? -14.433 1.794 2.698 1.00 98.25 88 GLU A CA 1
ATOM 719 C C . GLU A 1 88 ? -13.292 2.347 1.830 1.00 98.25 88 GLU A C 1
ATOM 721 O O . GLU A 1 88 ? -13.191 1.992 0.658 1.00 98.25 88 GLU A O 1
ATOM 726 N N . ASN A 1 89 ? -12.401 3.151 2.413 1.00 97.81 89 ASN A N 1
ATOM 727 C CA . ASN A 1 89 ? -11.247 3.721 1.722 1.00 97.81 89 ASN A CA 1
ATOM 728 C C . ASN A 1 89 ? -10.214 2.650 1.342 1.00 97.81 89 ASN A C 1
ATOM 730 O O . ASN A 1 89 ? -9.631 2.716 0.264 1.00 97.81 89 ASN A O 1
ATOM 734 N N . ASP A 1 90 ? -10.001 1.667 2.213 1.00 96.94 90 ASP A N 1
ATOM 735 C CA . ASP A 1 90 ? -9.131 0.514 1.975 1.00 96.94 90 ASP A CA 1
ATOM 736 C C . ASP A 1 90 ? -9.678 -0.354 0.835 1.00 96.94 90 ASP A C 1
ATOM 738 O O . ASP A 1 90 ? -8.957 -0.691 -0.098 1.00 96.94 90 ASP A O 1
ATOM 742 N N . LEU A 1 91 ? -10.988 -0.618 0.821 1.00 96.00 91 LEU A N 1
ATOM 743 C CA . LEU A 1 91 ? -11.637 -1.321 -0.288 1.00 96.00 91 LEU A CA 1
ATOM 744 C C . LEU A 1 91 ? -11.525 -0.560 -1.623 1.00 96.00 91 LEU A C 1
ATOM 746 O O . LEU A 1 91 ? -11.409 -1.173 -2.683 1.00 96.00 91 LEU A O 1
ATOM 750 N N . GLU A 1 92 ? -11.584 0.770 -1.603 1.00 95.88 92 GLU A N 1
ATOM 751 C CA . GLU A 1 92 ? -11.436 1.567 -2.823 1.00 95.88 92 GLU A CA 1
ATOM 752 C C . GLU A 1 92 ? -9.999 1.554 -3.369 1.00 95.88 92 GLU A C 1
ATOM 754 O O . GLU A 1 92 ? -9.807 1.562 -4.591 1.00 95.88 92 GLU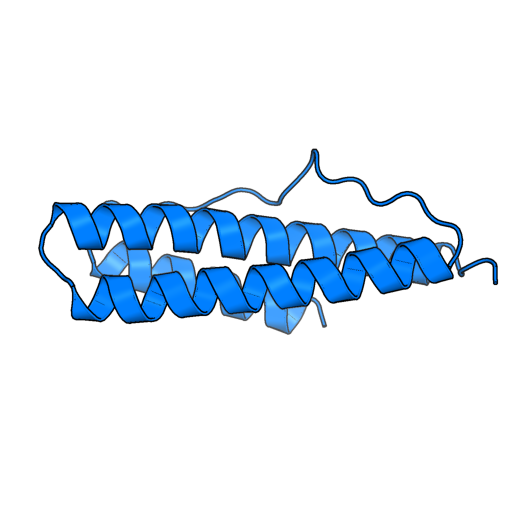 A O 1
ATOM 759 N N . VAL A 1 93 ? -8.995 1.448 -2.491 1.00 93.38 93 VAL A N 1
ATOM 760 C CA . VAL A 1 93 ? -7.608 1.181 -2.899 1.00 93.38 93 VAL A CA 1
ATOM 761 C C . VAL A 1 93 ? -7.527 -0.152 -3.640 1.00 93.38 93 VAL A C 1
ATOM 763 O O . VAL A 1 93 ? -7.021 -0.175 -4.760 1.00 93.38 93 VAL A O 1
ATOM 766 N N . GLU A 1 94 ? -8.118 -1.219 -3.099 1.00 90.94 94 GLU A N 1
ATOM 767 C CA . GLU A 1 94 ? -8.130 -2.544 -3.741 1.00 90.94 94 GLU A CA 1
ATOM 768 C C . GLU A 1 94 ? -8.755 -2.517 -5.142 1.00 90.94 94 GLU A C 1
ATOM 770 O O . GLU A 1 94 ? -8.185 -3.034 -6.103 1.00 90.94 94 GLU A O 1
ATOM 775 N N . TYR A 1 95 ? -9.901 -1.846 -5.312 1.00 93.62 95 TYR A N 1
ATOM 776 C CA . TYR A 1 95 ? -10.510 -1.690 -6.639 1.00 93.62 95 TYR A CA 1
ATOM 777 C C . TYR A 1 95 ? -9.638 -0.885 -7.606 1.00 93.62 95 TYR A C 1
ATOM 779 O O . TYR A 1 95 ? -9.635 -1.153 -8.810 1.00 93.62 95 TYR A O 1
ATOM 787 N N . THR A 1 96 ? -8.909 0.107 -7.098 1.00 90.50 96 THR A N 1
ATOM 788 C CA . THR A 1 96 ? -7.999 0.926 -7.906 1.00 90.50 96 THR A CA 1
ATOM 789 C C . THR A 1 96 ? -6.782 0.122 -8.361 1.00 90.50 96 THR A C 1
ATOM 791 O O . THR A 1 96 ? -6.370 0.248 -9.518 1.00 90.50 96 THR A O 1
ATOM 794 N N . VAL A 1 97 ? -6.231 -0.716 -7.478 1.00 88.19 97 VAL A N 1
ATOM 795 C CA . VAL A 1 97 ? -5.117 -1.626 -7.776 1.00 88.19 97 VAL A CA 1
ATOM 796 C C . VAL A 1 97 ? -5.554 -2.685 -8.788 1.00 88.19 97 VAL A C 1
ATOM 798 O O . VAL A 1 97 ? -4.912 -2.813 -9.829 1.00 88.19 97 VAL A O 1
ATOM 801 N N . ASP A 1 98 ? -6.683 -3.364 -8.560 1.00 90.56 98 ASP A N 1
ATOM 802 C CA . ASP A 1 98 ? -7.207 -4.406 -9.457 1.00 90.56 98 ASP A CA 1
ATOM 803 C C . ASP A 1 98 ? -7.474 -3.868 -10.872 1.00 90.56 98 ASP A C 1
ATOM 805 O O . ASP A 1 98 ? -7.082 -4.472 -11.868 1.00 90.56 98 ASP A O 1
ATOM 809 N N . ALA A 1 99 ? -8.048 -2.667 -10.983 1.00 90.56 99 ALA A N 1
ATOM 810 C CA . ALA A 1 99 ? -8.283 -2.020 -12.274 1.00 90.56 99 ALA A CA 1
ATOM 811 C C . ALA A 1 99 ? -6.993 -1.577 -12.996 1.00 90.56 99 ALA A C 1
ATOM 813 O O . ALA A 1 99 ? -7.046 -1.197 -14.173 1.00 90.56 99 ALA A O 1
ATOM 814 N N . ALA A 1 100 ? -5.854 -1.552 -12.299 1.00 87.62 100 ALA A N 1
ATOM 815 C CA . ALA A 1 100 ? -4.559 -1.190 -12.858 1.00 87.62 100 ALA A CA 1
ATOM 816 C C . ALA A 1 100 ? -3.743 -2.391 -13.364 1.00 87.62 100 ALA A C 1
ATOM 818 O O . ALA A 1 100 ? -2.744 -2.137 -14.041 1.00 87.62 100 ALA A O 1
ATOM 819 N N . LEU A 1 101 ? -4.154 -3.633 -13.073 1.00 82.56 101 LEU A N 1
ATOM 820 C CA . LEU A 1 101 ? -3.548 -4.879 -13.574 1.00 82.56 101 LEU A CA 1
ATOM 821 C C . LEU A 1 101 ? -3.914 -5.167 -15.046 1.00 82.56 101 LEU A C 1
ATOM 823 O O . LEU A 1 101 ? -3.067 -5.771 -15.748 1.00 82.56 101 LEU A O 1
#

Sequence (101 aa):
MKGSPRVLEHLQKLLNNELAARDQYFAHAEMYRDWGLFKLFERLDHEREEETEHAQALIQRMLFLEATPNLGTPDPLNVGSNVKEMLENDLEVEYTVDAAL

Nearest PDB structures (foldseek):
  4toc-assembly1_I  TM=9.913E-01  e=2.960E-07  Pseudomonas aeruginosa PAO1
  5d8q-assembly1_I  TM=9.892E-01  e=5.718E-07  Pseudomonas aeruginosa PAO1
  8w8z-assembly1_A  TM=9.919E-01  e=8.395E-07  Escherichia coli
  5d8q-assembly1_C-2  TM=9.884E-01  e=1.046E-06  Pseudomonas aeruginosa PAO1
  4u3g-assembly1_A  TM=9.901E-01  e=1.167E-06  Escherichia coli CFT073

Foldseek 3Di:
DADDPVVLVLLLLLLLLLLQLLVLLVLVLVVCVVVVVNVSNVVSVVSSVVSVVVNVVSCVVCVVNVHDHDPPRRDDHDHDDDPVSSVVSSVVSVVVSVVSD

Radius of gyration: 14.86 Å; Cα contacts (8 Å, |Δi|>4): 104; chains: 1; bounding box: 34×18×44 Å

pLDDT: mean 96.19, std 3.57, range [82.25, 98.75]

Secondary structure (DSSP, 8-state):
-PPPHHHHHHHHHHHHHHHHHHHHHHHHHHHHHHTT-HHHHHHHHHHHHHHHHHHHHHHHHHHHTT-----S-PPPP---SSHHHHHHHHHHHHHHHHTT-

Mean predicted aligned error: 2.6 Å

Solvent-accessible surface area (backbone atoms only — not comparable to full-atom values): 5409 Å² total; per-residue (Å²): 96,83,57,55,69,72,58,52,54,50,48,51,51,52,37,18,44,29,48,20,49,22,54,39,29,45,54,53,16,54,51,26,47,75,72,67,37,54,73,59,14,57,55,25,48,50,48,24,50,52,26,50,52,52,32,48,54,45,47,53,51,36,47,56,24,71,42,83,81,80,82,88,66,51,48,88,70,68,83,49,93,47,75,66,49,33,55,53,40,52,51,50,47,51,54,54,52,62,75,69,111